Protein AF-A0A8F1MB31-F1 (afdb_monomer)

Mean predicted aligned error: 15.88 Å

Secondary structure (DSSP, 8-state):
---------------------SSSTTTSTTTSS--------HHHHHHHHHHHTSEEETTGGGT--TT-EEE-HHHHHHHHHHHHHHHIIIIIS-TT-------SS--HHHHHHTTHHHH----EEE-TTT--EEEHHHHHHHHHHHHHTS--

InterPro domains:
  IPR027031 Glycyl-tRNA synthetase/DNA polymerase subunit gamma-2 [PTHR10745] (39-146)
  IPR045864 Class II Aminoacyl-tRNA synthetase/Biotinyl protein ligase (BPL) and lipoyl protein ligase (LPL) [G3DSA:3.30.930.10] (38-152)
  IPR045864 Class II Aminoacyl-tRNA synthetase/Biotinyl protein ligase (BPL) and lipoyl protein ligase (LPL) [SSF55681] (41-146)

Foldseek 3Di:
DDDDDDDPDDDPDDDDDDDPDDDDPPVVVVVPPPPPPPPQPVVNVVVCCVVVQAKDFPPVVVVGDPPDIDGGPVNVVVVVVVVVVVCCVAPVVDPPDHDDDDDPDDDVVVCVVVCVVPPVDFDWDADPPPRDIDRVVVVVVVVVVVVVPPDD

Radius of gyration: 32.71 Å; Cα contacts (8 Å, |Δi|>4): 76; chains: 1; bounding box: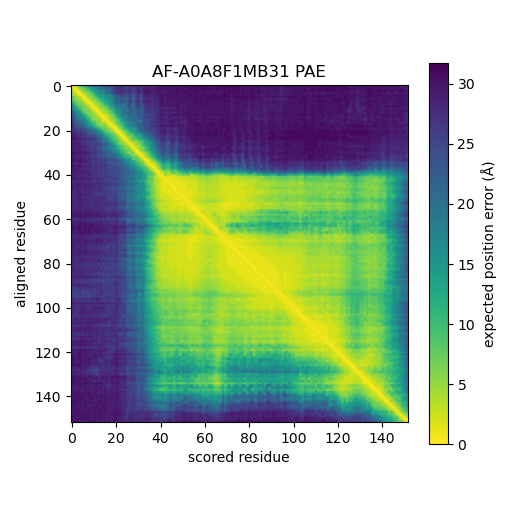 111×55×49 Å

Organism: NCBI:txid2841264

Sequence (152 aa):
MAERPATRRSVKLSVKWYNVGNNVNRHVANMEKGFLMSQAKMEDIISLCKRRGFIYQGSDVYGGLSGTWDYGPLGVQLKRNIMNLWWRMFVDERDDIYGVDAAILMNPKVWKASGHVDTFVDPLCEDTVNHRRYRTDHMLKDKVEHASGSNN

Nearest PDB structures (foldseek):
  8slg-assembly1_B  TM=9.638E-01  e=1.018E-09  Mycolicibacterium thermoresistibile ATCC 19527
  8slg-assembly1_A  TM=9.636E-01  e=2.897E-09  Mycolicibacterium thermoresistibile ATCC 19527
  8slf-assembly1_B  TM=9.636E-01  e=3.093E-09  Mycolicibacterium thermoresistibile ATCC 19527
  8u2q-assembly1_B  TM=9.672E-01  e=4.290E-09  Mycolicibacterium thermoresistibile ATCC 19527
  8u2q-assembly1_A  TM=7.168E-01  e=5.867E-08  Mycolicibacterium thermoresistibile ATCC 19527

Solvent-accessible surface area (backbone atoms only — not comparable to full-atom values): 9930 Å² total; per-residue (Å²): 137,82,88,82,86,85,80,81,78,83,78,84,80,80,81,79,82,80,84,82,80,88,88,73,69,74,70,60,64,59,67,74,56,68,82,71,73,68,81,74,50,71,66,58,52,53,51,48,30,50,76,66,30,25,45,43,60,21,58,51,96,77,76,44,42,89,98,44,68,41,66,28,76,55,25,47,51,51,52,50,52,52,53,50,54,49,42,41,64,52,38,72,73,32,97,89,41,80,91,80,90,77,74,89,80,70,64,70,66,57,42,52,76,71,41,46,75,81,62,74,72,80,64,70,43,68,41,92,86,77,72,47,76,40,56,42,67,57,61,51,49,55,52,51,57,57,63,70,69,71,80,126

Structure (mmCIF, N/CA/C/O backbone):
data_AF-A0A8F1MB31-F1
#
_entry.id   AF-A0A8F1MB31-F1
#
loop_
_atom_site.group_PDB
_atom_site.id
_atom_site.type_symbol
_atom_site.label_atom_id
_atom_site.label_alt_id
_atom_site.label_comp_id
_atom_site.label_asym_id
_atom_site.label_entity_id
_atom_site.label_seq_id
_atom_site.pdbx_PDB_ins_code
_atom_site.Cartn_x
_atom_site.Cartn_y
_atom_site.Cartn_z
_atom_site.occupancy
_atom_site.B_iso_or_equiv
_atom_site.auth_seq_id
_atom_site.auth_comp_id
_atom_site.auth_asym_id
_atom_site.auth_atom_id
_atom_site.pdbx_PDB_model_num
ATOM 1 N N . MET A 1 1 ? -85.364 33.262 -11.680 1.00 39.50 1 MET A N 1
ATOM 2 C CA . MET A 1 1 ? -85.221 33.380 -10.210 1.00 39.50 1 MET A CA 1
ATOM 3 C C . MET A 1 1 ? -83.733 33.278 -9.901 1.00 39.50 1 MET A C 1
ATOM 5 O O . MET A 1 1 ? -83.190 32.196 -10.014 1.00 39.50 1 MET A O 1
ATOM 9 N N . ALA A 1 2 ? -83.004 34.392 -9.938 1.00 39.03 2 ALA A N 1
ATOM 10 C CA . ALA A 1 2 ? -82.822 35.374 -8.857 1.00 39.03 2 ALA A CA 1
ATOM 11 C C . ALA A 1 2 ? -81.799 34.893 -7.804 1.00 39.03 2 ALA A C 1
ATOM 13 O O . ALA A 1 2 ? -82.020 33.907 -7.109 1.00 39.03 2 ALA A O 1
ATOM 14 N N . GLU A 1 3 ? -80.678 35.615 -7.765 1.00 39.34 3 GLU A N 1
ATOM 15 C CA . GLU A 1 3 ? -79.455 35.444 -6.974 1.00 39.34 3 GLU A CA 1
ATOM 16 C C . GLU A 1 3 ? -79.677 35.335 -5.458 1.00 39.34 3 GLU A C 1
ATOM 18 O O . GLU A 1 3 ? -80.595 35.951 -4.915 1.00 39.34 3 GLU A O 1
ATOM 23 N N . ARG A 1 4 ? -78.730 34.697 -4.748 1.00 37.91 4 ARG A N 1
ATOM 24 C CA . ARG A 1 4 ? -78.304 35.166 -3.416 1.00 37.91 4 ARG A CA 1
ATOM 25 C C . ARG A 1 4 ? -76.780 35.042 -3.242 1.00 37.91 4 ARG A C 1
ATOM 27 O O . ARG A 1 4 ? -76.249 33.945 -3.404 1.00 37.91 4 ARG A O 1
ATOM 34 N N . PRO A 1 5 ? -76.075 36.131 -2.885 1.00 40.81 5 PRO A N 1
ATOM 35 C CA . PRO A 1 5 ? -74.631 36.133 -2.682 1.00 40.81 5 PRO A CA 1
ATOM 36 C C . PRO A 1 5 ? -74.269 35.642 -1.271 1.00 40.81 5 PRO A C 1
ATOM 38 O O . PRO A 1 5 ? -74.773 36.156 -0.272 1.00 40.81 5 PRO A O 1
ATOM 41 N N . ALA A 1 6 ? -73.359 34.670 -1.167 1.00 46.50 6 ALA A N 1
ATOM 42 C CA . ALA A 1 6 ? -72.785 34.262 0.114 1.00 46.50 6 ALA A CA 1
ATOM 43 C C . ALA A 1 6 ? -71.617 35.192 0.481 1.00 46.50 6 ALA A C 1
ATOM 45 O O . ALA A 1 6 ? -70.505 35.090 -0.036 1.00 46.50 6 ALA A O 1
ATOM 46 N N . THR A 1 7 ? -71.889 36.126 1.385 1.00 45.94 7 THR A N 1
ATOM 47 C CA . THR A 1 7 ? -70.929 37.059 1.976 1.00 45.94 7 THR A CA 1
ATOM 48 C C . THR A 1 7 ? -69.889 36.310 2.825 1.00 45.94 7 THR A C 1
ATOM 50 O O . THR A 1 7 ? -70.157 35.893 3.950 1.00 45.94 7 THR A O 1
ATOM 53 N N . ARG A 1 8 ? -68.656 36.150 2.318 1.00 43.94 8 ARG A N 1
ATOM 54 C CA . ARG A 1 8 ? -67.514 35.691 3.133 1.00 43.94 8 ARG A CA 1
ATOM 55 C C . ARG A 1 8 ? -67.108 36.802 4.107 1.00 43.94 8 ARG A C 1
ATOM 57 O O . ARG A 1 8 ? -66.359 37.708 3.751 1.00 43.94 8 ARG A O 1
ATOM 64 N N . ARG A 1 9 ? -67.582 36.731 5.355 1.00 43.34 9 ARG A N 1
ATOM 65 C CA . ARG A 1 9 ? -67.003 37.506 6.463 1.00 43.34 9 ARG A CA 1
ATOM 66 C C . ARG A 1 9 ? -65.588 36.985 6.732 1.00 43.34 9 ARG A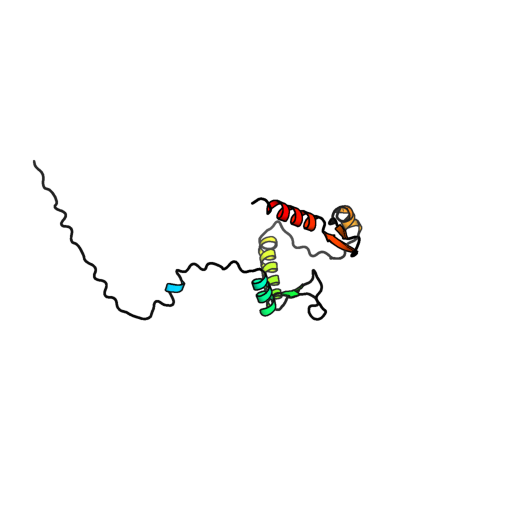 C 1
ATOM 68 O O . ARG A 1 9 ? -65.417 35.872 7.215 1.00 43.34 9 ARG A O 1
ATOM 75 N N . SER A 1 10 ? -64.581 37.787 6.399 1.00 38.62 10 SER A N 1
ATOM 76 C CA . SER A 1 10 ? -63.195 37.549 6.802 1.00 38.62 10 SER A CA 1
ATOM 77 C C . SER A 1 10 ? -63.080 37.759 8.312 1.00 38.62 10 SER A C 1
ATOM 79 O O . SER A 1 10 ? -63.227 38.879 8.801 1.00 38.62 10 SER A O 1
ATOM 81 N N . VAL A 1 11 ? -62.860 36.679 9.062 1.00 41.44 11 VAL A N 1
ATOM 82 C CA . VAL A 1 11 ? -62.496 36.757 10.479 1.00 41.44 11 VAL A CA 1
ATOM 83 C C . VAL A 1 11 ? -60.975 36.860 10.537 1.00 41.44 11 VAL A C 1
ATOM 85 O O . VAL A 1 11 ? -60.269 35.881 10.307 1.00 41.44 11 VAL A O 1
ATOM 88 N N . LYS A 1 12 ? -60.450 38.056 10.822 1.00 38.16 12 LYS A N 1
ATOM 89 C CA . LYS A 1 12 ? -59.030 38.231 11.151 1.00 38.16 12 LYS A CA 1
ATOM 90 C C . LYS A 1 12 ? -58.773 37.626 12.534 1.00 38.16 12 LYS A C 1
ATOM 92 O O . LYS A 1 12 ? -59.017 38.274 13.547 1.00 38.16 12 LYS A O 1
ATOM 97 N N . LEU A 1 13 ? -58.266 36.397 12.578 1.00 32.12 13 LEU A N 1
ATOM 98 C CA . LEU A 1 13 ? -57.651 35.841 13.783 1.00 32.12 13 LEU A CA 1
ATOM 99 C C . LEU A 1 13 ? -56.254 36.455 13.935 1.00 32.12 13 LEU A C 1
ATOM 101 O O . LEU A 1 13 ? -55.313 36.086 13.237 1.00 32.12 13 LEU A O 1
ATOM 105 N N . SER A 1 14 ? -56.129 37.438 14.825 1.00 33.44 14 SER A N 1
ATOM 106 C CA . SER A 1 14 ? -54.830 37.931 15.282 1.00 33.44 14 SER A CA 1
ATOM 107 C C . SER A 1 14 ? -54.274 36.930 16.293 1.00 33.44 14 SER A C 1
ATOM 109 O O . SER A 1 14 ? -54.728 36.870 17.435 1.00 33.44 14 SER A O 1
ATOM 111 N N . VAL A 1 15 ? -53.315 36.110 15.866 1.00 39.44 15 VAL A N 1
ATOM 112 C CA . VAL A 1 15 ? -52.553 35.248 16.775 1.00 39.44 15 VAL A CA 1
ATOM 113 C C . VAL A 1 15 ? -51.504 36.121 17.464 1.00 39.44 15 VAL A C 1
ATOM 115 O O . VAL A 1 15 ? -50.492 36.487 16.869 1.00 39.44 15 VAL A O 1
ATOM 118 N N . LYS A 1 16 ? -51.768 36.500 18.718 1.00 33.44 16 LYS A N 1
ATOM 119 C CA . LYS A 1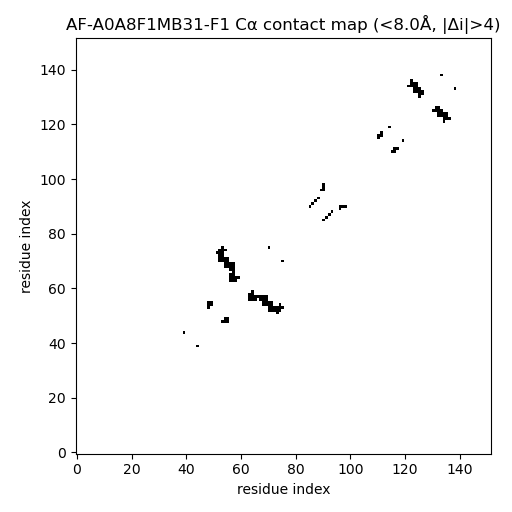 16 ? -50.773 37.112 19.607 1.00 33.44 16 LYS A CA 1
ATOM 120 C C . LYS A 1 16 ? -49.859 36.010 20.140 1.00 33.44 16 LYS A C 1
ATOM 122 O O . LYS A 1 16 ? -50.289 35.184 20.940 1.00 33.44 16 LYS A O 1
ATOM 127 N N . TRP A 1 17 ? -48.600 36.017 19.719 1.00 32.59 17 TRP A N 1
ATOM 128 C CA . TRP A 1 17 ? -47.559 35.199 20.333 1.00 32.59 17 TRP A CA 1
ATOM 129 C C . TRP A 1 17 ? -47.153 35.819 21.673 1.00 32.59 17 TRP A C 1
ATOM 131 O O . TRP A 1 17 ? -46.689 36.958 21.721 1.00 32.59 17 TRP A O 1
ATOM 141 N N . TYR A 1 18 ? -47.339 35.076 22.765 1.00 31.73 18 TYR A N 1
ATOM 142 C CA . TYR A 1 18 ? -46.716 35.394 24.046 1.00 31.73 18 TYR A CA 1
ATOM 143 C C . TYR A 1 18 ? -45.255 34.950 23.993 1.00 31.73 18 TYR A C 1
ATOM 145 O O . TYR A 1 18 ? -44.958 33.768 23.833 1.00 31.73 18 TYR A O 1
ATOM 153 N N . ASN A 1 19 ? -44.343 35.910 24.111 1.00 38.78 19 ASN A N 1
ATOM 154 C CA . ASN A 1 19 ? -42.914 35.647 24.177 1.00 38.78 19 ASN A CA 1
ATOM 155 C C . ASN A 1 19 ? -42.569 35.224 25.614 1.00 38.78 19 ASN A C 1
ATOM 157 O O . ASN A 1 19 ? -42.386 36.070 26.490 1.00 38.78 19 ASN A O 1
ATOM 161 N N . VAL A 1 20 ? -42.550 33.914 25.875 1.00 43.28 20 VAL A N 1
ATOM 162 C CA . VAL A 1 20 ? -41.981 33.364 27.112 1.00 43.28 20 VAL A CA 1
ATOM 163 C C . VAL A 1 20 ? -40.479 33.265 26.893 1.00 43.28 20 VAL A C 1
ATOM 165 O O . VAL A 1 20 ? -39.980 32.388 26.192 1.00 43.28 20 VAL A O 1
ATOM 168 N N . GLY A 1 21 ? -39.772 34.253 27.430 1.00 40.47 21 GLY A N 1
ATOM 169 C CA . GLY A 1 21 ? -38.333 34.364 27.302 1.00 40.47 21 GLY A CA 1
ATOM 170 C C . GLY A 1 21 ? -37.566 33.247 28.012 1.00 40.47 21 GLY A C 1
ATOM 171 O O . GLY A 1 21 ? -37.954 32.754 29.066 1.00 40.47 21 GLY A O 1
ATOM 172 N N . ASN A 1 22 ? -36.390 33.013 27.435 1.00 48.91 22 ASN A N 1
ATOM 173 C CA . ASN A 1 22 ? -35.163 32.490 28.022 1.00 48.91 22 ASN A CA 1
ATOM 174 C C . ASN A 1 22 ? -34.970 30.972 28.182 1.00 48.91 22 ASN A C 1
ATOM 176 O O . ASN A 1 22 ? -35.466 30.321 29.092 1.00 48.91 22 ASN A O 1
ATOM 180 N N . ASN A 1 23 ? -33.987 30.526 27.385 1.00 54.12 23 ASN A N 1
ATOM 181 C CA . ASN A 1 23 ? -32.945 29.549 27.718 1.00 54.12 23 ASN A CA 1
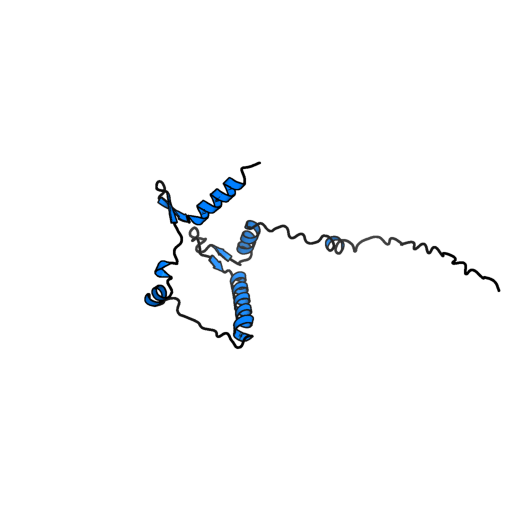ATOM 182 C C . ASN A 1 23 ? -33.028 28.145 27.099 1.00 54.12 23 ASN A C 1
ATOM 184 O O . ASN A 1 23 ? -32.564 27.179 27.693 1.00 54.12 23 ASN A O 1
ATOM 188 N N . VAL A 1 24 ? -33.518 28.041 25.859 1.00 48.50 24 VAL A N 1
ATOM 189 C CA . VAL A 1 24 ? -33.378 26.807 25.048 1.00 48.50 24 VAL A CA 1
ATOM 190 C C . VAL A 1 24 ? -32.703 27.024 23.685 1.00 48.50 24 VAL A C 1
ATOM 192 O O . VAL A 1 24 ? -32.304 26.072 23.021 1.00 48.50 24 VAL A O 1
ATOM 195 N N . ASN A 1 25 ? -32.448 28.275 23.292 1.00 43.78 25 ASN A N 1
ATOM 196 C CA . ASN A 1 25 ? -32.044 28.614 21.922 1.00 43.78 25 ASN A CA 1
ATOM 197 C C . ASN A 1 25 ? -30.538 28.817 21.697 1.00 43.78 25 ASN A C 1
ATOM 199 O O . ASN A 1 25 ? -30.150 29.542 20.787 1.00 43.78 25 ASN A O 1
ATOM 203 N N . ARG A 1 26 ? -29.666 28.176 22.488 1.00 49.25 26 ARG A N 1
ATOM 204 C CA . ARG A 1 26 ? -28.223 28.144 22.164 1.00 49.25 26 ARG A CA 1
ATOM 205 C C . ARG A 1 26 ? -27.801 26.883 21.410 1.00 49.25 26 ARG A C 1
ATOM 207 O O . ARG A 1 26 ? -26.854 26.939 20.636 1.00 49.25 26 ARG A O 1
ATOM 214 N N . HIS A 1 27 ? -28.520 25.773 21.592 1.00 43.03 27 HIS A N 1
ATOM 215 C CA . HIS A 1 27 ? -28.212 24.510 20.914 1.00 43.03 27 HIS A CA 1
ATOM 216 C C . HIS A 1 27 ? -28.843 24.403 19.519 1.00 43.03 27 HIS A C 1
ATOM 218 O O . HIS A 1 27 ? -28.195 23.897 18.610 1.00 43.03 27 HIS A O 1
ATOM 224 N N . VAL A 1 28 ? -30.043 24.952 19.312 1.00 49.41 28 VAL A N 1
ATOM 225 C CA . VAL A 1 28 ? -30.724 24.942 18.000 1.00 49.41 28 VAL A CA 1
ATOM 226 C C . VAL A 1 28 ? -30.199 26.011 17.033 1.00 49.41 28 VAL A C 1
ATOM 228 O O . VAL A 1 28 ? -30.128 25.759 15.836 1.00 49.41 28 VAL A O 1
ATOM 231 N N . ALA A 1 29 ? -29.713 27.157 17.526 1.00 43.50 29 ALA A N 1
ATOM 232 C CA . ALA A 1 29 ? -29.157 28.216 16.670 1.00 43.50 29 ALA A CA 1
ATOM 233 C C . ALA A 1 29 ? -27.829 27.834 15.975 1.00 43.50 29 ALA A C 1
ATOM 235 O O . ALA A 1 29 ? -27.442 28.458 14.990 1.00 43.50 29 ALA A O 1
ATOM 236 N N . ASN A 1 30 ? -27.136 26.796 16.459 1.00 42.78 30 ASN A N 1
ATOM 237 C CA . ASN A 1 30 ? -25.937 26.252 15.811 1.00 42.78 30 ASN A CA 1
ATOM 238 C C . ASN A 1 30 ? -26.249 25.137 14.800 1.00 42.78 30 ASN A C 1
ATOM 240 O O . ASN A 1 30 ? -25.327 24.632 14.169 1.00 42.78 30 ASN A O 1
ATOM 244 N N . MET A 1 31 ? -27.520 24.757 14.638 1.00 43.28 31 MET A N 1
ATOM 245 C CA . MET A 1 31 ? -27.942 23.694 13.720 1.00 43.28 31 MET A CA 1
ATOM 246 C C . MET A 1 31 ? -28.298 24.231 12.321 1.00 43.28 31 MET A C 1
ATOM 248 O O . MET A 1 31 ? -28.254 23.485 11.350 1.00 43.28 31 MET A O 1
ATOM 252 N N . GLU A 1 32 ? -28.582 25.535 12.203 1.00 44.84 32 GLU A N 1
ATOM 253 C CA . GLU A 1 32 ? -28.903 26.211 10.931 1.00 44.84 32 GLU A CA 1
ATOM 254 C C . GLU A 1 32 ? -27.704 26.910 10.280 1.00 44.84 32 GLU A C 1
ATOM 256 O O . GLU A 1 32 ? -27.731 27.221 9.087 1.00 44.84 32 GLU A O 1
ATOM 261 N N . LYS A 1 33 ? -26.604 27.108 11.018 1.00 47.94 33 LYS A N 1
ATOM 262 C CA . LYS A 1 33 ? -25.312 27.358 10.379 1.00 47.94 33 LYS A CA 1
ATOM 263 C C . LYS A 1 33 ? -24.860 26.034 9.800 1.00 47.94 33 LYS A C 1
ATOM 265 O O . LYS A 1 33 ? -24.198 25.255 10.480 1.00 47.94 33 LYS A O 1
ATOM 270 N N . GLY A 1 34 ? -25.266 25.798 8.551 1.00 39.53 34 GLY A N 1
ATOM 271 C CA . GLY A 1 34 ? -24.701 24.768 7.701 1.00 39.53 34 GLY A CA 1
ATOM 272 C C . GLY A 1 34 ? -23.217 24.675 8.008 1.00 39.53 34 GLY A C 1
ATOM 273 O O . GLY A 1 34 ? -22.506 25.682 7.986 1.00 39.53 34 GLY A O 1
ATOM 274 N N . PHE A 1 35 ? -22.809 23.482 8.422 1.00 47.25 35 PHE A N 1
ATOM 275 C CA . PHE A 1 35 ? -21.430 23.101 8.630 1.00 47.25 35 PHE A CA 1
ATOM 276 C C . PHE A 1 35 ? -20.709 23.311 7.298 1.00 47.25 35 PHE A C 1
ATOM 278 O O . PHE A 1 35 ? -20.591 22.410 6.474 1.00 47.25 35 PHE A O 1
ATOM 285 N N . LEU A 1 36 ? -20.298 24.554 7.052 1.00 48.19 36 LEU A N 1
ATOM 286 C CA . LEU A 1 36 ? -19.267 24.898 6.105 1.00 48.19 36 LEU A CA 1
ATOM 287 C C . LEU A 1 36 ? -18.062 24.144 6.631 1.00 48.19 36 LEU A C 1
ATOM 289 O O . LEU A 1 36 ? -17.415 24.579 7.584 1.00 48.19 36 LEU A O 1
ATOM 293 N N . MET A 1 37 ? -17.822 22.963 6.064 1.00 51.03 37 MET A N 1
ATOM 294 C CA . MET A 1 37 ? -16.523 22.332 6.159 1.00 51.03 37 MET A CA 1
ATOM 295 C C . MET A 1 37 ? -15.547 23.390 5.673 1.00 51.03 37 MET A C 1
ATOM 297 O O . MET A 1 37 ? -15.470 23.660 4.476 1.00 51.03 37 MET A O 1
ATOM 301 N N . SER A 1 38 ? -14.853 24.047 6.606 1.00 64.19 38 SER A N 1
ATOM 302 C CA . SER A 1 38 ? -13.658 24.793 6.254 1.00 64.19 38 SER A CA 1
ATOM 303 C C . SER A 1 38 ? -12.824 23.816 5.448 1.00 64.19 38 SER A C 1
ATOM 305 O O . SER A 1 38 ? -12.580 22.709 5.937 1.00 64.19 38 SER A O 1
ATOM 307 N N . GLN A 1 39 ? -12.477 24.177 4.217 1.00 67.38 39 GLN A N 1
ATOM 308 C CA . GLN A 1 39 ? -11.618 23.362 3.377 1.00 67.38 39 GLN A CA 1
ATOM 309 C C . GLN A 1 39 ? -10.353 23.081 4.189 1.00 67.38 39 GLN A C 1
ATOM 311 O O . GLN A 1 39 ? -9.550 23.985 4.418 1.00 67.38 39 GLN A O 1
ATOM 316 N N . ALA A 1 40 ? -10.270 21.874 4.754 1.00 74.00 40 ALA A N 1
ATOM 317 C CA . ALA A 1 40 ? -9.211 21.534 5.684 1.00 74.00 40 ALA A CA 1
ATOM 318 C C . ALA A 1 40 ? -7.914 21.626 4.896 1.00 74.00 40 ALA A C 1
ATOM 320 O O . ALA A 1 40 ? -7.783 20.993 3.843 1.00 74.00 40 ALA A O 1
ATOM 321 N N . LYS A 1 41 ? -6.990 22.464 5.362 1.00 88.69 41 LYS A N 1
ATOM 322 C CA . LYS A 1 41 ? -5.704 22.574 4.692 1.00 88.69 41 LYS A CA 1
ATOM 323 C C . LYS A 1 41 ? -4.976 21.245 4.867 1.00 88.69 41 LYS A C 1
ATOM 325 O O . LYS A 1 41 ? -5.165 20.555 5.874 1.00 88.69 41 LYS A O 1
ATOM 330 N N . MET A 1 42 ? -4.166 20.854 3.888 1.00 89.62 42 MET A N 1
ATOM 331 C CA . MET A 1 42 ? -3.455 19.572 3.941 1.00 89.62 42 MET A CA 1
ATOM 332 C C . MET A 1 42 ? -2.603 19.470 5.219 1.00 89.62 42 MET A C 1
ATOM 334 O O . MET A 1 42 ? -2.530 18.416 5.850 1.00 89.62 42 MET A O 1
ATOM 338 N N . GLU A 1 43 ? -2.039 20.591 5.666 1.00 90.00 43 GLU A N 1
ATOM 339 C CA . GLU A 1 43 ? -1.265 20.705 6.900 1.00 90.00 43 GLU A CA 1
ATOM 340 C C . GLU A 1 43 ? -2.091 20.360 8.149 1.00 90.00 43 GLU A C 1
ATOM 342 O O . GLU A 1 43 ? -1.584 19.706 9.066 1.00 90.00 43 GLU A O 1
ATOM 347 N N . ASP A 1 44 ? -3.374 20.736 8.177 1.00 92.81 44 ASP A N 1
ATOM 348 C CA . ASP A 1 44 ? -4.278 20.443 9.293 1.00 92.81 44 ASP A CA 1
ATOM 349 C C . ASP A 1 44 ? -4.544 18.936 9.395 1.00 92.81 44 ASP A C 1
ATOM 351 O O . ASP A 1 44 ? -4.541 18.363 10.491 1.00 92.81 44 ASP A O 1
ATOM 355 N N . ILE A 1 45 ? -4.715 18.278 8.243 1.00 91.88 45 ILE A N 1
ATOM 356 C CA . ILE A 1 45 ? -4.915 16.828 8.146 1.00 91.88 45 ILE A CA 1
ATOM 357 C C . ILE A 1 45 ? -3.653 16.097 8.609 1.00 91.88 45 ILE A C 1
ATOM 359 O O . ILE A 1 45 ? -3.731 15.218 9.468 1.00 91.88 45 ILE A O 1
ATOM 363 N N . ILE A 1 46 ? -2.479 16.496 8.111 1.00 91.31 46 ILE A N 1
ATOM 364 C CA . ILE A 1 46 ? -1.192 15.909 8.511 1.00 91.31 46 ILE A CA 1
ATOM 365 C C . ILE A 1 46 ? -0.983 16.059 10.025 1.00 91.31 46 ILE A C 1
ATOM 367 O O . ILE A 1 46 ? -0.630 15.093 10.708 1.00 91.31 46 ILE A O 1
ATOM 371 N N . SER A 1 47 ? -1.250 17.250 10.570 1.00 92.50 47 SER A N 1
ATOM 372 C CA . SER A 1 47 ? -1.159 17.540 12.005 1.00 92.50 47 SER A CA 1
ATOM 373 C C . SER A 1 47 ? -2.083 16.643 12.831 1.00 92.50 47 SER A C 1
ATOM 375 O O . SER A 1 47 ? -1.676 16.099 13.864 1.00 92.50 47 SER A O 1
ATOM 377 N N . LEU A 1 48 ? -3.319 16.434 12.372 1.00 93.69 48 LEU A N 1
ATOM 378 C CA . LEU A 1 48 ? -4.269 15.532 13.016 1.00 93.69 48 LEU A CA 1
ATOM 379 C C . LEU A 1 48 ? -3.782 14.079 12.980 1.00 93.69 48 LEU A C 1
ATOM 381 O O . LEU A 1 48 ? -3.797 13.415 14.019 1.00 93.69 48 LEU A O 1
ATOM 385 N N . CYS A 1 49 ? -3.334 13.598 11.818 1.00 94.38 49 CYS A N 1
ATOM 386 C CA . CYS A 1 49 ? -2.852 12.232 11.636 1.00 94.38 49 CYS A CA 1
ATOM 387 C C . CYS A 1 49 ? -1.673 11.917 12.559 1.00 94.38 49 CYS A C 1
ATOM 389 O O . CYS A 1 49 ? -1.693 10.877 13.223 1.00 94.38 49 CYS A O 1
ATOM 391 N N . LYS A 1 50 ? -0.704 12.836 12.670 1.00 92.06 50 LYS A N 1
ATOM 392 C CA . LYS A 1 50 ? 0.428 12.700 13.598 1.00 92.06 50 LYS A CA 1
ATOM 393 C C . LYS A 1 50 ? -0.037 12.733 15.058 1.00 92.06 50 LYS A C 1
ATOM 395 O O . LYS A 1 50 ? 0.288 11.834 15.829 1.00 92.06 50 LYS A O 1
ATOM 400 N N . ARG A 1 51 ? -0.855 13.721 15.448 1.00 94.44 51 ARG A N 1
ATOM 401 C CA . ARG A 1 51 ? -1.297 13.913 16.846 1.00 94.44 51 ARG A CA 1
ATOM 402 C C . ARG A 1 51 ? -2.192 12.786 17.368 1.00 94.44 51 ARG A C 1
ATOM 404 O O . ARG A 1 51 ? -2.190 12.511 18.564 1.00 94.44 51 ARG A O 1
ATOM 411 N N . ARG A 1 52 ? -2.996 12.165 16.503 1.00 95.00 52 ARG A N 1
ATOM 412 C CA . ARG A 1 52 ? -3.954 11.110 16.880 1.00 95.00 52 ARG A CA 1
ATOM 413 C C . ARG A 1 52 ? -3.435 9.692 16.639 1.00 95.00 52 ARG A C 1
ATOM 415 O O . ARG A 1 52 ? -4.133 8.744 16.973 1.00 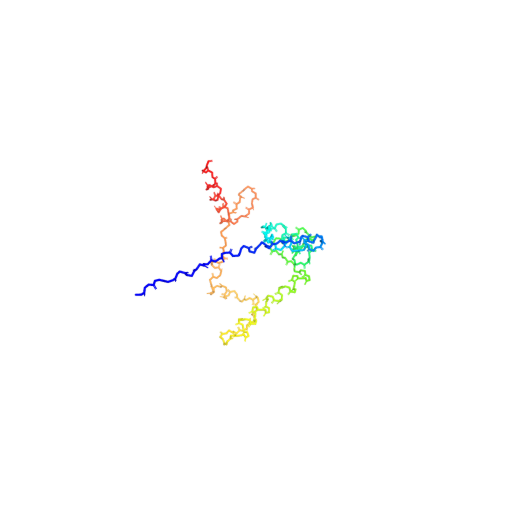95.00 52 ARG A O 1
ATOM 422 N N . GLY A 1 53 ? -2.233 9.536 16.090 1.00 93.56 53 GLY A N 1
ATOM 423 C CA . GLY A 1 53 ? -1.629 8.227 15.850 1.00 93.56 53 GLY A CA 1
ATOM 424 C C . GLY A 1 53 ? -2.265 7.441 14.711 1.00 93.56 53 GLY A C 1
ATOM 425 O O . GLY A 1 53 ? -2.521 6.242 14.835 1.00 93.56 53 GLY A O 1
ATOM 426 N N . PHE A 1 54 ? -2.503 8.127 13.593 1.00 96.00 54 PHE A N 1
ATOM 427 C CA . PHE A 1 54 ? -2.855 7.487 12.329 1.00 96.00 54 PHE A CA 1
ATOM 428 C C . PHE A 1 54 ? -1.607 7.118 11.532 1.00 96.00 54 PHE A C 1
ATOM 430 O O . PHE A 1 54 ? -1.365 5.939 11.299 1.00 96.00 54 PHE A O 1
ATOM 437 N N . ILE A 1 55 ? -0.820 8.109 11.112 1.00 94.88 55 ILE A N 1
ATOM 438 C CA . ILE A 1 55 ? 0.323 7.909 10.215 1.00 94.88 55 ILE A CA 1
ATOM 439 C C . ILE A 1 55 ? 1.492 8.773 10.689 1.00 94.88 55 ILE A C 1
ATOM 441 O O . ILE A 1 55 ? 1.305 9.944 11.030 1.00 94.88 55 ILE A O 1
ATOM 445 N N . TYR A 1 56 ? 2.685 8.188 10.667 1.00 92.75 56 TYR A N 1
ATOM 446 C CA . TYR A 1 56 ? 3.962 8.822 10.963 1.00 92.75 56 TYR A CA 1
ATOM 447 C C . TYR A 1 56 ? 4.901 8.719 9.760 1.00 92.75 56 TYR A C 1
ATOM 449 O O . TYR A 1 56 ? 4.722 7.868 8.887 1.00 92.75 56 TYR A O 1
ATOM 457 N N . GLN A 1 57 ? 5.893 9.603 9.696 1.00 91.69 57 GLN A N 1
ATOM 458 C CA . GLN A 1 57 ? 6.947 9.505 8.691 1.00 91.69 57 GLN A CA 1
ATOM 459 C C . GLN A 1 57 ? 7.856 8.322 9.037 1.00 91.69 57 GLN A C 1
ATOM 461 O O . GLN A 1 57 ? 8.224 8.158 10.198 1.00 91.69 57 GLN A O 1
ATOM 466 N N . GLY A 1 58 ? 8.208 7.500 8.048 1.00 89.50 58 GLY A N 1
ATOM 467 C CA . GLY A 1 58 ? 9.116 6.380 8.279 1.00 89.50 58 GLY A CA 1
ATOM 468 C C . GLY A 1 58 ? 10.468 6.885 8.772 1.00 89.50 58 GLY A C 1
ATOM 469 O O . GLY A 1 58 ? 10.976 7.884 8.260 1.00 89.50 58 GLY A O 1
ATOM 470 N N . SER A 1 59 ? 11.039 6.226 9.779 1.00 88.31 59 SER A N 1
ATOM 471 C CA . SER A 1 59 ? 12.325 6.615 10.381 1.00 88.31 59 SER A CA 1
ATOM 472 C C . SER A 1 59 ? 12.376 8.073 10.879 1.00 88.31 59 SER A C 1
ATOM 474 O O . SER A 1 59 ? 13.433 8.700 10.823 1.00 88.31 59 SER A O 1
ATOM 476 N N . ASP A 1 60 ? 11.257 8.624 11.372 1.00 86.69 60 ASP A N 1
ATOM 477 C CA . ASP A 1 60 ? 11.136 10.032 11.809 1.00 86.69 60 ASP A CA 1
ATOM 478 C C . ASP A 1 60 ? 12.256 10.451 12.783 1.00 86.69 60 ASP A C 1
ATOM 480 O O . ASP A 1 60 ? 12.917 11.471 12.600 1.00 86.69 60 ASP A O 1
ATOM 484 N N . VAL A 1 61 ? 12.566 9.595 13.765 1.00 87.38 61 VAL A N 1
ATOM 485 C CA . VAL A 1 61 ? 13.623 9.842 14.769 1.00 87.38 61 VAL A CA 1
ATOM 486 C C . VAL A 1 61 ? 15.047 9.851 14.195 1.00 87.38 61 VAL A C 1
ATOM 488 O O . VAL A 1 61 ? 15.970 10.304 14.866 1.00 87.38 61 VAL A O 1
ATOM 491 N N . TYR A 1 62 ? 15.230 9.381 12.959 1.00 88.19 62 TYR A N 1
ATOM 492 C CA . TYR A 1 62 ? 16.508 9.342 12.241 1.00 88.19 62 TYR A CA 1
ATOM 493 C C . TYR A 1 62 ? 16.546 10.307 11.044 1.00 88.19 62 TYR A C 1
ATOM 495 O O . TYR A 1 62 ? 17.362 10.139 10.141 1.00 88.19 62 TYR A O 1
ATOM 503 N N . GLY A 1 63 ? 15.678 11.324 11.029 1.00 83.50 63 GLY A N 1
ATOM 504 C CA . GLY A 1 63 ? 15.640 12.341 9.971 1.00 83.50 63 GLY A CA 1
ATOM 505 C C . GLY A 1 63 ? 14.665 12.039 8.832 1.00 83.50 63 GLY A C 1
ATOM 506 O O . GLY A 1 63 ? 14.603 12.805 7.872 1.00 83.50 63 GLY A O 1
ATOM 507 N N . GLY A 1 64 ? 13.875 10.970 8.958 1.00 85.94 64 GLY A N 1
ATOM 508 C CA . GLY A 1 64 ? 12.823 10.617 8.016 1.00 85.94 64 GLY A CA 1
ATOM 509 C C . GLY A 1 64 ? 13.340 9.948 6.740 1.00 85.94 64 GLY A C 1
ATOM 510 O O . GLY A 1 64 ? 14.370 10.309 6.177 1.00 85.94 64 GLY A O 1
ATOM 511 N N . LEU A 1 65 ? 12.582 8.978 6.238 1.00 87.69 65 LEU A N 1
ATOM 512 C CA . LEU A 1 65 ? 12.830 8.325 4.959 1.00 87.69 65 LEU A CA 1
ATOM 513 C C . LEU A 1 65 ? 11.693 8.666 3.992 1.00 87.69 65 LEU A C 1
ATOM 515 O O . LEU A 1 65 ? 10.545 8.254 4.174 1.00 87.69 65 LEU A O 1
ATOM 519 N N . SER A 1 66 ? 12.019 9.455 2.965 1.00 84.62 66 SER A N 1
ATOM 520 C CA . SER A 1 66 ? 11.050 9.869 1.947 1.00 84.62 66 SER A CA 1
ATOM 521 C C . SER A 1 66 ? 10.419 8.655 1.263 1.00 84.62 66 SER A C 1
ATOM 523 O O . SER A 1 66 ? 11.108 7.688 0.943 1.00 84.62 66 SER A O 1
ATOM 525 N N . GLY A 1 67 ? 9.104 8.703 1.049 1.00 86.81 67 GLY A N 1
ATOM 526 C CA . GLY A 1 67 ? 8.352 7.606 0.435 1.00 86.81 67 GLY A CA 1
ATOM 527 C C . GLY A 1 67 ? 8.009 6.449 1.378 1.00 86.81 67 GLY A C 1
ATOM 528 O O . GLY A 1 67 ? 7.484 5.440 0.914 1.00 86.81 67 GLY A O 1
ATOM 529 N N . THR A 1 68 ? 8.279 6.572 2.683 1.00 91.81 68 THR A N 1
ATOM 530 C CA . THR A 1 68 ? 7.920 5.550 3.678 1.00 91.81 68 THR A CA 1
ATOM 531 C C . THR A 1 68 ? 7.134 6.137 4.844 1.00 91.81 68 THR A C 1
ATOM 533 O O . THR A 1 68 ? 7.358 7.279 5.256 1.00 91.81 68 THR A O 1
ATOM 536 N N . TRP A 1 69 ? 6.199 5.346 5.373 1.00 93.44 69 TRP A N 1
ATOM 537 C CA . TRP A 1 69 ? 5.282 5.760 6.430 1.00 93.44 69 TRP A CA 1
ATOM 538 C C . TRP A 1 69 ? 4.942 4.603 7.362 1.00 93.44 69 TRP A C 1
ATOM 540 O O . TRP A 1 69 ? 4.704 3.483 6.907 1.00 93.44 69 TRP A O 1
ATOM 550 N N . ASP A 1 70 ? 4.827 4.919 8.648 1.00 94.31 70 ASP A N 1
ATOM 551 C CA . ASP A 1 70 ? 4.451 3.974 9.693 1.00 94.31 70 ASP A CA 1
ATOM 552 C C . ASP A 1 70 ? 3.012 4.230 10.148 1.00 94.31 70 ASP A C 1
ATOM 554 O O . ASP A 1 70 ? 2.613 5.366 10.418 1.00 94.31 70 ASP A O 1
ATOM 558 N N . TYR A 1 71 ? 2.213 3.169 10.252 1.00 96.19 71 TYR A N 1
ATOM 559 C CA . TYR A 1 71 ? 0.835 3.266 10.731 1.00 96.19 71 TYR A CA 1
ATOM 560 C C . TYR A 1 71 ? 0.790 3.153 12.256 1.00 96.19 71 TYR A C 1
ATOM 562 O O . TYR A 1 71 ? 1.202 2.144 12.827 1.00 96.19 71 TYR A O 1
ATOM 570 N N . GLY A 1 72 ? 0.238 4.173 12.913 1.00 94.94 72 GLY A N 1
ATOM 571 C CA . GLY A 1 72 ? -0.026 4.162 14.351 1.00 94.94 72 GLY A CA 1
ATOM 572 C C . GLY A 1 72 ? -1.250 3.313 14.730 1.00 94.94 72 GLY A C 1
ATOM 573 O O . GLY A 1 72 ? -1.909 2.747 13.854 1.00 94.94 72 GLY A O 1
ATOM 574 N N . PRO A 1 73 ? -1.609 3.229 16.025 1.00 96.38 73 PRO A N 1
ATOM 575 C CA . PRO A 1 73 ? -2.678 2.348 16.503 1.00 96.38 73 PRO A CA 1
ATOM 576 C C . PRO A 1 73 ? -4.026 2.557 15.799 1.00 96.38 73 PRO A C 1
ATOM 578 O O . PRO A 1 73 ? -4.657 1.589 15.369 1.00 96.38 73 PRO A O 1
ATOM 581 N N . LEU A 1 74 ? -4.448 3.816 15.622 1.00 96.31 74 LEU A N 1
ATOM 582 C CA . LEU A 1 74 ? -5.689 4.133 14.908 1.00 96.31 74 LEU A CA 1
ATOM 583 C C . LEU A 1 74 ? -5.539 3.935 13.397 1.00 96.31 74 LEU A C 1
ATOM 585 O O . LEU A 1 74 ? -6.483 3.511 12.733 1.00 96.31 74 LEU A O 1
ATOM 589 N N . GLY A 1 75 ? -4.349 4.189 12.851 1.00 96.44 75 GLY A N 1
ATOM 590 C CA . GLY A 1 75 ? -4.054 3.986 11.433 1.00 96.44 75 GLY A CA 1
ATOM 591 C C . GLY A 1 75 ? -4.111 2.521 11.018 1.00 96.44 75 GLY A C 1
ATOM 592 O O . GLY A 1 75 ? -4.699 2.202 9.988 1.00 96.44 75 GLY A O 1
ATOM 593 N N . VAL A 1 76 ? -3.564 1.619 11.836 1.00 97.62 76 VAL A N 1
ATOM 594 C CA . VAL A 1 76 ? -3.622 0.171 11.594 1.00 97.62 76 VAL A CA 1
ATOM 595 C C . VAL A 1 76 ? -5.066 -0.325 11.622 1.00 97.62 76 VAL A C 1
ATOM 597 O O . VAL A 1 76 ? -5.455 -1.097 10.746 1.00 97.62 76 VAL A O 1
ATOM 600 N N . GLN A 1 77 ? -5.874 0.122 12.591 1.00 97.56 77 GLN A N 1
ATOM 601 C CA . GLN A 1 77 ? -7.293 -0.243 12.652 1.00 97.56 77 GLN A CA 1
ATOM 602 C C . GLN A 1 77 ? -8.063 0.280 11.439 1.00 97.56 77 GLN A C 1
ATOM 604 O O . GLN A 1 77 ? -8.782 -0.484 10.801 1.00 97.56 77 GLN A O 1
ATOM 609 N N . LEU A 1 78 ? -7.865 1.548 11.071 1.00 97.44 78 LEU A N 1
ATOM 610 C CA . LEU A 1 78 ? -8.494 2.136 9.892 1.00 97.44 78 LEU A CA 1
ATOM 611 C C . LEU A 1 78 ? -8.116 1.375 8.616 1.00 97.44 78 LEU A C 1
ATOM 613 O O . LEU A 1 78 ? -8.997 0.982 7.855 1.00 97.44 78 LEU A O 1
ATOM 617 N N . LYS A 1 79 ? -6.819 1.107 8.413 1.00 97.44 79 LYS A N 1
ATOM 618 C CA . LYS A 1 79 ? -6.316 0.332 7.273 1.00 97.44 79 LYS A CA 1
ATOM 619 C C . LYS A 1 79 ? -6.971 -1.050 7.216 1.00 97.44 79 LYS A C 1
ATOM 621 O O . LYS A 1 79 ? -7.459 -1.442 6.162 1.00 97.44 79 LYS A O 1
ATOM 626 N N . ARG A 1 80 ? -7.021 -1.776 8.340 1.00 98.00 80 ARG A N 1
ATOM 627 C CA . ARG A 1 80 ? -7.668 -3.100 8.425 1.00 98.00 80 ARG A CA 1
ATOM 628 C C . ARG A 1 80 ? -9.155 -3.039 8.101 1.00 98.00 80 ARG A C 1
ATOM 630 O O . ARG A 1 80 ? -9.622 -3.855 7.320 1.00 98.00 80 ARG A O 1
ATOM 637 N N . ASN A 1 81 ? -9.875 -2.061 8.638 1.00 98.19 81 ASN A N 1
ATOM 638 C CA . ASN A 1 81 ? -11.303 -1.908 8.370 1.00 98.19 81 ASN A CA 1
ATOM 639 C C . ASN A 1 81 ? -11.568 -1.655 6.882 1.00 98.19 81 ASN A C 1
ATOM 641 O O . ASN A 1 81 ? -12.460 -2.276 6.316 1.00 98.19 81 ASN A O 1
ATOM 645 N N . ILE A 1 82 ? -10.766 -0.803 6.237 1.00 98.25 82 ILE A N 1
ATOM 646 C CA . ILE A 1 82 ? -10.882 -0.541 4.797 1.00 98.25 82 ILE A CA 1
ATOM 647 C C . ILE A 1 82 ? -10.571 -1.803 3.985 1.00 98.25 82 ILE A C 1
ATOM 649 O O . ILE A 1 82 ? -11.347 -2.152 3.100 1.00 98.25 82 ILE A O 1
ATOM 653 N N . MET A 1 83 ? -9.482 -2.513 4.302 1.00 98.06 83 MET A N 1
ATOM 654 C CA . MET A 1 83 ? -9.122 -3.758 3.609 1.00 98.06 83 MET A CA 1
ATOM 655 C C . MET A 1 83 ? -10.215 -4.825 3.752 1.00 98.06 83 MET A C 1
ATOM 657 O O . MET A 1 83 ? -10.584 -5.445 2.762 1.00 98.06 83 MET A O 1
ATOM 661 N N . ASN A 1 84 ? -10.783 -4.993 4.948 1.00 98.25 84 ASN A N 1
ATOM 662 C CA . ASN A 1 84 ? -11.849 -5.965 5.197 1.00 98.25 84 ASN A CA 1
ATOM 663 C C . ASN A 1 84 ? -13.154 -5.591 4.484 1.00 98.25 84 ASN A C 1
ATOM 665 O O . ASN A 1 84 ? -13.827 -6.463 3.948 1.00 98.25 84 ASN A O 1
ATOM 669 N N . LEU A 1 85 ? -13.516 -4.303 4.464 1.00 98.44 85 LEU A N 1
ATOM 670 C CA . LEU A 1 85 ? -14.692 -3.830 3.727 1.00 98.44 85 LEU A CA 1
ATOM 671 C C . LEU A 1 85 ? -14.538 -4.067 2.225 1.00 98.44 85 LEU A C 1
ATOM 673 O O . LEU A 1 85 ? -15.483 -4.511 1.580 1.00 98.44 85 LEU A O 1
ATOM 677 N N . TRP A 1 86 ? -13.347 -3.802 1.686 1.00 98.25 86 TRP A N 1
ATOM 678 C CA . TRP A 1 86 ? -13.036 -4.076 0.289 1.00 98.25 86 TRP A CA 1
ATOM 679 C C . TRP A 1 86 ? -13.106 -5.577 -0.009 1.00 98.25 86 TRP A C 1
ATOM 681 O O . TRP A 1 86 ? -13.769 -5.979 -0.961 1.00 98.25 86 TRP A O 1
ATOM 691 N N . TRP A 1 87 ? -12.492 -6.408 0.839 1.00 98.12 87 TRP A N 1
ATOM 692 C CA . TRP A 1 87 ? -12.501 -7.860 0.670 1.00 98.12 87 TRP A CA 1
ATOM 693 C C . TRP A 1 87 ? -13.920 -8.418 0.677 1.00 98.12 87 TRP A C 1
ATOM 695 O O . TRP A 1 87 ? -14.291 -9.160 -0.226 1.00 98.12 87 TRP A O 1
ATOM 705 N N . ARG A 1 88 ? -14.746 -7.990 1.635 1.00 98.00 88 ARG A N 1
ATOM 706 C CA . ARG A 1 88 ? -16.135 -8.437 1.711 1.00 98.00 88 ARG A CA 1
ATOM 707 C C . ARG A 1 88 ? -16.915 -8.065 0.452 1.00 98.00 88 ARG A C 1
ATOM 709 O O . ARG A 1 88 ? -17.554 -8.918 -0.143 1.00 98.00 88 ARG A O 1
ATOM 716 N N . MET A 1 89 ? -16.818 -6.806 0.026 1.00 98.00 89 MET A N 1
ATOM 717 C CA . MET A 1 89 ? -17.560 -6.291 -1.129 1.00 98.00 89 MET A CA 1
ATOM 718 C C . MET A 1 89 ? -17.168 -6.971 -2.446 1.00 98.00 89 MET A C 1
ATOM 720 O O . MET A 1 89 ? -18.021 -7.192 -3.302 1.00 98.00 89 MET A O 1
ATOM 724 N N . PHE A 1 90 ? -15.876 -7.238 -2.648 1.00 97.69 90 PHE A N 1
ATOM 725 C CA . PHE A 1 90 ? -15.385 -7.720 -3.937 1.00 97.69 90 PHE A CA 1
ATOM 726 C C . PHE A 1 90 ? -15.156 -9.221 -3.989 1.00 97.69 90 PHE A C 1
ATOM 728 O O . PHE A 1 90 ? -15.351 -9.787 -5.052 1.00 97.69 90 PHE A O 1
ATOM 735 N N . VAL A 1 91 ? -14.730 -9.848 -2.897 1.00 97.12 91 VAL A N 1
ATOM 736 C CA . VAL A 1 91 ? -14.376 -11.272 -2.875 1.00 97.12 91 VAL A CA 1
ATOM 737 C C . VAL A 1 91 ? -15.493 -12.100 -2.251 1.00 97.12 91 VAL A C 1
ATOM 739 O O . VAL A 1 91 ? -15.898 -13.090 -2.841 1.00 97.12 91 VAL A O 1
ATOM 742 N N . ASP A 1 92 ? -16.017 -11.705 -1.087 1.00 97.44 92 ASP A N 1
ATOM 743 C CA . ASP A 1 92 ? -17.010 -12.536 -0.386 1.00 97.44 92 ASP A CA 1
ATOM 744 C C . ASP A 1 92 ? -18.428 -12.391 -0.974 1.00 97.44 92 ASP A C 1
ATOM 746 O O . ASP A 1 92 ? -19.191 -13.352 -0.999 1.00 97.44 92 ASP A O 1
ATOM 750 N N . GLU A 1 93 ? -18.807 -11.187 -1.419 1.00 98.00 93 GLU A N 1
ATOM 751 C CA . GLU A 1 93 ? -20.156 -10.870 -1.921 1.00 98.00 93 GLU A CA 1
ATOM 752 C C . GLU A 1 93 ? -20.335 -11.149 -3.430 1.00 98.00 93 GLU A C 1
ATOM 754 O O . GLU A 1 93 ? -21.442 -10.993 -3.951 1.00 98.00 93 GLU A O 1
ATOM 759 N N . ARG A 1 94 ? -19.278 -11.557 -4.148 1.00 97.38 94 ARG A N 1
ATOM 760 C CA . ARG A 1 94 ? -19.310 -11.825 -5.596 1.00 97.38 94 ARG A CA 1
ATOM 761 C C . ARG A 1 94 ? -18.804 -13.224 -5.924 1.00 97.38 94 ARG A C 1
ATOM 763 O O . ARG A 1 94 ? -17.734 -13.619 -5.484 1.00 97.38 94 ARG A O 1
ATOM 770 N N . ASP A 1 95 ? -19.514 -13.916 -6.810 1.00 96.69 95 ASP A N 1
ATOM 771 C CA . ASP A 1 95 ? -19.164 -15.284 -7.220 1.00 96.69 95 ASP A CA 1
ATOM 772 C C . ASP A 1 95 ? -18.060 -15.354 -8.297 1.00 96.69 95 ASP A C 1
ATOM 774 O O . ASP A 1 95 ? -17.590 -16.440 -8.636 1.00 96.69 95 ASP A O 1
ATOM 778 N N . ASP A 1 96 ? -17.658 -14.214 -8.872 1.00 97.38 96 ASP A N 1
ATOM 779 C CA . ASP A 1 96 ? -16.740 -14.124 -10.016 1.00 97.38 96 ASP A CA 1
ATOM 780 C C . ASP A 1 96 ? -15.327 -13.627 -9.661 1.00 97.38 96 ASP A C 1
ATOM 782 O O . ASP A 1 96 ? -14.507 -13.393 -10.552 1.00 97.38 96 ASP A O 1
ATOM 786 N N . ILE A 1 97 ? -15.020 -13.472 -8.371 1.00 97.12 97 ILE A N 1
ATOM 787 C CA . ILE A 1 97 ? -13.730 -12.977 -7.881 1.00 97.12 97 ILE A CA 1
ATOM 788 C C . ILE A 1 97 ? -13.163 -13.946 -6.844 1.00 97.12 97 ILE A C 1
ATOM 790 O O . ILE A 1 97 ? -13.843 -14.358 -5.913 1.00 97.12 97 ILE A O 1
ATOM 794 N N . TYR A 1 98 ? -11.875 -14.271 -6.978 1.00 96.00 98 TYR A N 1
ATOM 795 C CA . TYR A 1 98 ? -11.177 -15.191 -6.083 1.00 96.00 98 TYR A CA 1
ATOM 796 C C . TYR A 1 98 ? -9.972 -14.518 -5.431 1.00 96.00 98 TYR A C 1
ATOM 798 O O . TYR A 1 98 ? -9.160 -13.875 -6.099 1.00 96.00 98 TYR A O 1
ATOM 806 N N . GLY A 1 99 ? -9.841 -14.700 -4.119 1.00 95.50 99 GLY A N 1
ATOM 807 C CA . GLY A 1 99 ? -8.686 -14.240 -3.359 1.00 95.50 99 GLY A CA 1
ATOM 808 C C . GLY A 1 99 ? -7.435 -15.066 -3.663 1.00 95.50 99 GLY A C 1
ATOM 809 O O . GLY A 1 99 ? -7.463 -16.293 -3.589 1.00 95.50 99 GLY A O 1
ATOM 810 N N . VAL A 1 100 ? -6.324 -14.39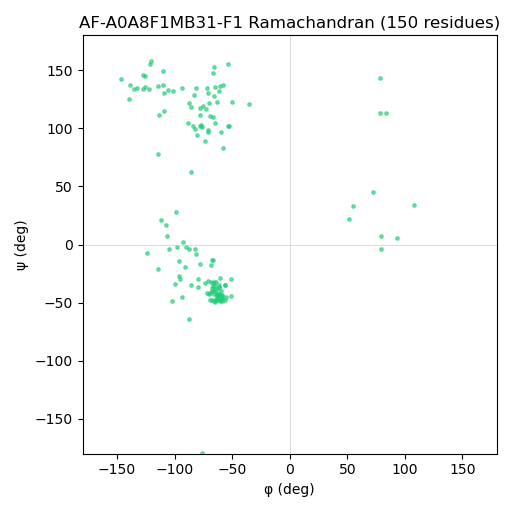2 -3.964 1.00 95.69 100 VAL A N 1
ATOM 811 C CA . VAL A 1 100 ? -5.004 -15.006 -4.162 1.00 95.69 100 VAL A CA 1
ATOM 812 C C . VAL A 1 100 ? -3.963 -14.174 -3.420 1.00 95.69 100 VAL A C 1
ATOM 814 O O . VAL A 1 100 ? -3.952 -12.951 -3.550 1.00 95.69 100 VAL A O 1
ATOM 817 N N . ASP A 1 101 ? -3.080 -14.834 -2.672 1.00 95.62 101 ASP A N 1
ATOM 818 C CA . ASP A 1 101 ? -1.902 -14.212 -2.063 1.00 95.62 101 ASP A CA 1
ATOM 819 C C . ASP A 1 101 ? -0.641 -14.713 -2.780 1.00 95.62 101 ASP A C 1
ATOM 821 O O . ASP A 1 101 ? -0.348 -15.911 -2.792 1.00 95.62 101 ASP A O 1
ATOM 825 N N . ALA A 1 102 ? 0.064 -13.801 -3.448 1.00 95.00 102 ALA A N 1
ATOM 826 C CA . ALA A 1 102 ? 1.219 -14.107 -4.283 1.00 95.00 102 ALA A CA 1
ATOM 827 C C . ALA A 1 102 ? 2.513 -13.591 -3.643 1.00 95.00 102 ALA A C 1
ATOM 829 O O . ALA A 1 102 ? 2.541 -12.562 -2.971 1.00 95.00 102 ALA A O 1
ATOM 830 N N . ALA A 1 103 ? 3.622 -14.285 -3.901 1.00 95.31 103 ALA A N 1
ATOM 831 C CA . ALA A 1 103 ? 4.924 -13.876 -3.391 1.00 95.31 103 ALA A CA 1
ATOM 832 C C . ALA A 1 103 ? 5.376 -12.530 -3.990 1.00 95.31 103 ALA A C 1
ATOM 834 O O . ALA A 1 103 ? 5.319 -12.328 -5.202 1.00 95.31 103 ALA A O 1
ATOM 835 N N . ILE A 1 104 ? 5.907 -11.644 -3.139 1.00 94.25 104 ILE A N 1
ATOM 836 C CA . ILE A 1 104 ? 6.457 -10.339 -3.550 1.00 94.25 104 ILE A CA 1
ATOM 8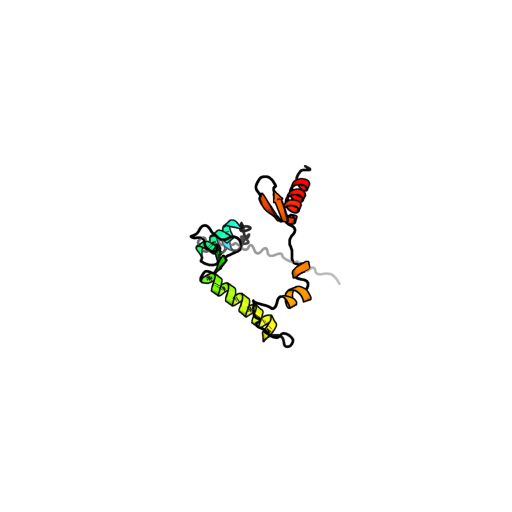37 C C . ILE A 1 104 ? 7.699 -10.518 -4.439 1.00 94.25 104 ILE A C 1
ATOM 839 O O . ILE A 1 104 ? 7.899 -9.783 -5.405 1.00 94.25 104 ILE A O 1
ATOM 843 N N . LEU A 1 105 ? 8.547 -11.502 -4.123 1.00 94.56 105 LEU A N 1
ATOM 844 C CA . LEU A 1 105 ? 9.729 -11.817 -4.923 1.00 94.56 105 LEU A CA 1
ATOM 845 C C . LEU A 1 105 ? 9.351 -12.768 -6.059 1.00 94.56 105 LEU A C 1
ATOM 847 O O . LEU A 1 105 ? 8.923 -13.897 -5.824 1.00 94.56 105 LEU A O 1
ATOM 851 N N . MET A 1 106 ? 9.551 -12.313 -7.295 1.00 93.75 106 MET A N 1
ATOM 852 C CA . MET A 1 106 ? 9.178 -13.042 -8.507 1.00 93.75 106 MET A CA 1
ATOM 853 C C . MET A 1 106 ? 10.387 -13.308 -9.407 1.00 93.75 106 MET A C 1
ATOM 855 O O . MET A 1 106 ? 11.374 -12.570 -9.398 1.00 93.75 106 MET A O 1
ATOM 859 N N . ASN A 1 107 ? 10.292 -14.350 -10.236 1.00 95.94 107 ASN A N 1
ATOM 860 C CA . ASN A 1 107 ? 11.300 -14.641 -11.254 1.00 95.94 107 ASN A CA 1
ATOM 861 C C . ASN A 1 107 ? 11.402 -13.471 -12.263 1.00 95.94 107 ASN A C 1
ATOM 863 O O . ASN A 1 107 ? 10.367 -13.071 -12.804 1.00 95.94 107 ASN A O 1
ATOM 867 N N . PRO A 1 108 ? 12.611 -12.975 -12.605 1.00 94.19 108 PRO A N 1
ATOM 868 C CA . PRO A 1 108 ? 12.806 -11.870 -13.551 1.00 94.19 108 PRO A CA 1
ATOM 869 C C . PRO A 1 108 ? 12.089 -12.017 -14.898 1.00 94.19 108 PRO A C 1
ATOM 871 O O . PRO A 1 108 ? 11.678 -11.025 -15.502 1.00 94.19 108 PRO A O 1
ATOM 874 N N . LYS A 1 109 ? 11.891 -13.255 -15.367 1.00 95.88 109 LYS A N 1
ATOM 875 C CA . LYS A 1 109 ? 11.166 -13.528 -16.615 1.00 95.88 109 LYS A CA 1
ATOM 876 C C . LYS A 1 109 ? 9.717 -13.029 -16.582 1.00 95.88 109 LYS A C 1
ATOM 878 O O . LYS A 1 109 ? 9.205 -12.665 -17.633 1.00 95.88 109 LYS A O 1
ATOM 883 N N . VAL A 1 110 ? 9.081 -12.964 -15.409 1.00 95.12 110 VAL A N 1
ATOM 884 C CA . VAL A 1 110 ? 7.705 -12.461 -15.252 1.00 95.12 110 VAL A CA 1
ATOM 885 C C . VAL A 1 110 ? 7.635 -10.953 -15.509 1.00 95.12 110 VAL A C 1
ATOM 887 O O . VAL A 1 110 ? 6.756 -10.483 -16.233 1.00 95.12 110 VAL A O 1
ATOM 890 N N . TRP A 1 111 ? 8.608 -10.194 -15.005 1.00 94.00 111 TRP A N 1
ATOM 891 C CA . TRP A 1 111 ? 8.701 -8.750 -15.249 1.00 94.00 111 TRP A CA 1
ATOM 892 C C . TRP A 1 111 ? 8.987 -8.439 -16.718 1.00 94.00 111 TRP A C 1
ATOM 894 O O . TRP A 1 111 ? 8.450 -7.479 -17.262 1.00 94.00 111 TRP A O 1
ATOM 904 N N . LYS A 1 112 ? 9.790 -9.283 -17.381 1.00 94.06 112 LYS A N 1
ATOM 905 C CA . LYS A 1 112 ? 10.048 -9.153 -18.819 1.00 94.06 112 LYS A CA 1
ATOM 906 C C . LYS A 1 112 ? 8.807 -9.482 -19.649 1.00 94.06 112 LYS A C 1
ATOM 908 O O . LYS A 1 112 ? 8.448 -8.719 -20.534 1.00 94.06 112 LYS A O 1
ATOM 913 N N . ALA A 1 113 ? 8.137 -10.594 -19.354 1.00 95.06 113 ALA A N 1
ATOM 914 C CA . ALA A 1 113 ? 6.944 -11.014 -20.088 1.00 95.06 113 ALA A CA 1
ATOM 915 C C . ALA A 1 113 ? 5.769 -10.032 -19.939 1.00 95.06 113 ALA A C 1
ATOM 917 O O . ALA A 1 113 ? 5.000 -9.864 -20.877 1.00 95.06 113 ALA A O 1
ATOM 918 N N . SER A 1 114 ? 5.644 -9.362 -18.790 1.00 94.94 114 SER A N 1
ATOM 919 C CA . SER A 1 114 ? 4.630 -8.319 -18.573 1.00 94.94 114 SER A CA 1
ATOM 920 C C . SER A 1 114 ? 5.020 -6.941 -19.127 1.00 94.94 114 SER A C 1
ATOM 922 O O . SER A 1 114 ? 4.218 -6.017 -19.038 1.00 94.94 114 SER A O 1
ATOM 924 N N . GLY A 1 115 ? 6.234 -6.779 -19.668 1.00 93.69 115 GLY A N 1
ATOM 925 C CA . GLY A 1 115 ? 6.736 -5.512 -20.212 1.00 93.69 115 GLY A CA 1
ATOM 926 C C . GLY A 1 115 ? 7.244 -4.505 -19.172 1.00 93.69 115 GLY A C 1
ATOM 927 O O . GLY A 1 115 ? 7.811 -3.486 -19.554 1.00 93.69 115 GLY A O 1
ATOM 928 N N . HIS A 1 116 ? 7.131 -4.792 -17.868 1.00 93.94 116 HIS A N 1
ATOM 929 C CA . HIS A 1 116 ? 7.545 -3.872 -16.798 1.00 93.94 116 HIS A CA 1
ATOM 930 C C . HIS A 1 116 ? 9.014 -3.451 -16.902 1.00 93.94 116 HIS A C 1
ATOM 932 O O . HIS A 1 116 ? 9.336 -2.308 -16.598 1.00 93.94 116 HIS A O 1
ATOM 938 N N . VAL A 1 117 ? 9.897 -4.350 -17.348 1.00 91.25 117 VAL A N 1
ATOM 939 C CA . VAL A 1 117 ? 11.331 -4.045 -17.510 1.00 91.25 117 VAL A CA 1
ATOM 940 C C . VAL A 1 117 ? 11.565 -2.917 -18.518 1.00 91.25 117 VAL A C 1
ATOM 942 O O . VAL A 1 117 ? 12.459 -2.103 -18.311 1.00 91.25 117 VAL A O 1
ATOM 945 N N . ASP A 1 118 ? 10.762 -2.859 -19.579 1.00 89.38 118 ASP A N 1
ATOM 946 C CA . ASP A 1 118 ? 10.976 -1.931 -20.689 1.00 89.38 118 ASP A CA 1
ATOM 947 C C . ASP A 1 118 ? 10.154 -0.641 -20.534 1.00 89.38 118 ASP A C 1
ATOM 949 O O . ASP A 1 118 ? 10.573 0.414 -21.007 1.00 89.38 118 ASP A O 1
ATOM 953 N N . THR A 1 119 ? 8.987 -0.702 -19.875 1.00 90.75 119 THR A N 1
ATOM 954 C CA . THR A 1 119 ? 8.023 0.414 -19.857 1.00 90.75 119 THR A CA 1
ATOM 955 C C . THR A 1 119 ? 7.803 1.064 -18.495 1.00 90.75 119 THR A C 1
ATOM 957 O O . THR A 1 119 ? 7.308 2.187 -18.450 1.00 90.75 119 THR A O 1
ATOM 960 N N . PHE A 1 120 ? 8.113 0.397 -17.378 1.00 92.12 120 PHE A N 1
ATOM 961 C CA . PHE A 1 120 ? 7.847 0.936 -16.037 1.00 92.12 120 PHE A CA 1
ATOM 962 C C . PHE A 1 120 ? 8.994 1.842 -15.566 1.00 92.12 120 PHE A C 1
ATOM 964 O O . PHE A 1 120 ? 9.698 1.548 -14.600 1.00 92.12 120 PHE A O 1
ATOM 971 N N . VAL A 1 121 ? 9.208 2.937 -16.298 1.00 86.75 121 VAL A N 1
ATOM 972 C CA . VAL A 1 121 ? 10.246 3.935 -16.022 1.00 86.75 121 VAL A CA 1
ATOM 973 C C . VAL A 1 121 ? 9.668 5.345 -16.090 1.00 86.75 121 VAL A C 1
ATOM 975 O O . VAL A 1 121 ? 8.951 5.691 -17.027 1.00 86.75 121 VAL A O 1
ATOM 978 N N . ASP A 1 122 ? 10.013 6.174 -15.108 1.00 86.38 122 ASP A N 1
ATOM 979 C CA . ASP A 1 122 ? 9.685 7.599 -15.115 1.00 86.38 122 ASP A CA 1
ATOM 980 C C . ASP A 1 122 ? 10.857 8.398 -15.721 1.00 86.38 122 ASP A C 1
ATOM 982 O O . ASP A 1 122 ? 12.011 8.164 -15.343 1.00 86.38 122 ASP A O 1
ATOM 986 N N . PRO A 1 123 ? 10.614 9.363 -16.632 1.00 83.88 123 PRO A N 1
ATOM 987 C CA . PRO A 1 123 ? 11.676 10.198 -17.181 1.00 83.88 123 PRO A CA 1
ATOM 988 C C . PRO A 1 123 ? 12.284 11.085 -16.086 1.00 83.88 123 PRO A C 1
ATOM 990 O O . PRO A 1 123 ? 11.578 11.809 -15.375 1.00 83.88 123 PRO A O 1
ATOM 993 N N . LEU A 1 124 ? 13.610 11.035 -15.961 1.00 84.81 124 LEU A N 1
ATOM 994 C CA . LEU A 1 124 ? 14.386 11.801 -14.990 1.00 84.81 124 LEU A CA 1
ATOM 995 C C . LEU A 1 124 ? 15.288 12.808 -15.708 1.00 84.81 124 LEU A C 1
ATOM 997 O O . LEU A 1 124 ? 15.948 12.480 -16.690 1.00 84.81 124 LEU A O 1
ATOM 1001 N N . CYS A 1 125 ? 15.338 14.027 -15.178 1.00 82.75 125 CYS A N 1
ATOM 1002 C CA . CYS A 1 125 ? 16.271 15.074 -15.578 1.00 82.75 125 CYS A CA 1
ATOM 1003 C C . CYS A 1 125 ? 17.282 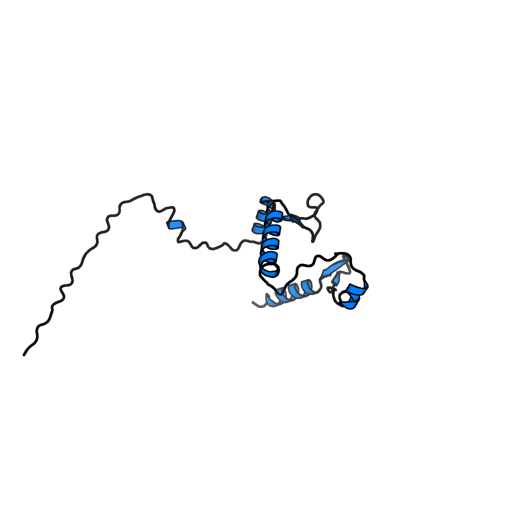15.283 -14.445 1.00 82.75 125 CYS A C 1
ATOM 1005 O O . CYS A 1 125 ? 16.898 15.300 -13.274 1.00 82.75 125 CYS A O 1
ATOM 1007 N N . GLU A 1 126 ? 18.562 15.431 -14.780 1.00 85.00 126 GLU A N 1
ATOM 1008 C CA . GLU A 1 126 ? 19.629 15.704 -13.816 1.00 85.00 126 GLU A CA 1
ATOM 1009 C C . GLU A 1 126 ? 20.125 17.142 -13.981 1.00 85.00 126 GLU A C 1
ATOM 1011 O O . GLU A 1 126 ? 20.438 17.581 -15.087 1.00 85.00 126 GLU A O 1
ATOM 1016 N N . ASP A 1 127 ? 20.202 17.877 -12.873 1.00 84.69 127 ASP A N 1
ATOM 1017 C CA . ASP A 1 127 ? 20.897 19.160 -12.833 1.00 84.69 127 ASP A CA 1
ATOM 1018 C C . ASP A 1 127 ? 22.409 18.910 -12.885 1.00 84.69 127 ASP A C 1
ATOM 1020 O O . ASP A 1 127 ? 22.976 18.320 -11.968 1.00 84.69 127 ASP A O 1
ATOM 1024 N N . THR A 1 128 ? 23.071 19.380 -13.940 1.00 85.19 128 THR A N 1
ATOM 1025 C CA . THR A 1 128 ? 24.509 19.181 -14.168 1.00 85.19 128 THR A CA 1
ATOM 1026 C C . THR A 1 128 ? 25.408 19.900 -13.160 1.00 85.19 128 THR A C 1
ATOM 1028 O O . THR A 1 128 ? 26.604 19.631 -13.133 1.00 85.19 128 THR A O 1
ATOM 1031 N N . VAL A 1 129 ? 24.871 20.830 -12.363 1.00 84.62 129 VAL A N 1
ATOM 1032 C CA . VAL A 1 129 ? 25.630 21.573 -11.342 1.00 84.62 129 VAL A CA 1
ATOM 1033 C C . VAL A 1 129 ? 25.525 20.896 -9.978 1.00 84.62 129 VAL A C 1
ATOM 1035 O O . VAL A 1 129 ? 26.523 20.735 -9.282 1.00 84.62 129 VAL A O 1
ATOM 1038 N N . ASN A 1 130 ? 24.312 20.493 -9.592 1.00 81.94 130 ASN A N 1
ATOM 1039 C CA . ASN A 1 130 ? 24.034 19.955 -8.257 1.00 81.94 130 ASN A CA 1
ATOM 1040 C C . ASN A 1 130 ? 23.850 18.429 -8.228 1.00 81.94 130 ASN A C 1
ATOM 1042 O O . ASN A 1 130 ? 23.615 17.874 -7.154 1.00 81.94 130 ASN A O 1
ATOM 1046 N N . HIS A 1 131 ? 23.882 17.764 -9.389 1.00 81.88 131 HIS A N 1
ATOM 1047 C CA . HIS A 1 131 ? 23.631 16.328 -9.586 1.00 81.88 131 HIS A CA 1
ATOM 1048 C C . HIS A 1 131 ? 22.319 15.823 -8.970 1.00 81.88 131 HIS A C 1
ATOM 1050 O O . HIS A 1 131 ? 22.142 14.637 -8.682 1.00 81.88 131 HIS A O 1
ATOM 1056 N N . ARG A 1 132 ? 21.365 16.733 -8.750 1.00 83.31 132 ARG A N 1
ATOM 1057 C CA . ARG A 1 132 ? 20.038 16.388 -8.247 1.00 83.31 132 ARG A CA 1
ATOM 1058 C C . ARG A 1 132 ? 19.186 15.905 -9.404 1.00 83.31 132 ARG A C 1
ATOM 1060 O O . ARG A 1 132 ? 19.162 16.523 -10.467 1.00 83.31 132 ARG A O 1
ATOM 1067 N N . ARG A 1 133 ? 18.475 14.806 -9.168 1.00 84.00 133 ARG A N 1
ATOM 1068 C CA . ARG A 1 133 ? 17.578 14.193 -10.144 1.00 84.00 133 ARG A CA 1
ATOM 1069 C C . ARG A 1 133 ? 16.141 14.565 -9.832 1.00 84.00 133 ARG A C 1
ATOM 1071 O O . ARG A 1 133 ? 15.694 14.434 -8.695 1.00 84.00 133 ARG A O 1
ATOM 1078 N N . TYR A 1 134 ? 15.431 14.996 -10.860 1.00 83.31 134 TYR A N 1
ATOM 1079 C CA . TYR A 1 134 ? 14.047 15.428 -10.787 1.00 83.31 134 TYR A CA 1
ATOM 1080 C C . TYR A 1 134 ? 13.219 14.654 -11.799 1.00 83.31 134 TYR A C 1
ATOM 1082 O O . TYR A 1 134 ? 13.682 14.361 -12.903 1.00 83.31 134 TYR A O 1
ATOM 1090 N N . ARG A 1 135 ? 11.972 14.350 -11.443 1.00 85.25 135 ARG A N 1
ATOM 1091 C CA . ARG A 1 135 ? 11.031 13.761 -12.393 1.00 85.25 135 ARG A CA 1
ATOM 1092 C C . ARG A 1 135 ? 10.644 14.814 -13.426 1.00 85.25 135 ARG A C 1
ATOM 1094 O O . ARG A 1 135 ? 10.190 15.903 -13.072 1.00 85.25 135 ARG A O 1
ATOM 1101 N N . THR A 1 136 ? 10.897 14.525 -14.699 1.00 80.19 136 THR A N 1
ATOM 1102 C CA . THR A 1 136 ? 10.798 15.522 -15.775 1.00 80.19 136 THR A CA 1
ATOM 1103 C C . THR A 1 136 ? 9.360 15.992 -15.989 1.00 80.19 136 THR A C 1
ATOM 1105 O O . THR A 1 136 ? 9.127 17.160 -16.291 1.00 80.19 136 THR A O 1
ATOM 1108 N N . ASP A 1 137 ? 8.383 15.115 -15.774 1.00 78.38 137 ASP A N 1
ATOM 1109 C CA . ASP A 1 137 ? 6.959 15.426 -15.898 1.00 78.38 137 ASP A CA 1
ATOM 1110 C C . ASP A 1 137 ? 6.478 16.452 -14.855 1.00 78.38 137 ASP A C 1
ATOM 1112 O O . ASP A 1 137 ? 5.652 17.301 -15.183 1.00 78.38 137 ASP A O 1
ATOM 1116 N N . HIS A 1 138 ? 7.012 16.422 -13.630 1.00 77.12 138 HIS A N 1
ATOM 1117 C CA . HIS A 1 138 ? 6.696 17.411 -12.594 1.00 77.12 138 HIS A CA 1
ATOM 1118 C C . HIS A 1 138 ? 7.238 18.788 -12.975 1.00 77.12 138 HIS A C 1
ATOM 1120 O O . HIS A 1 138 ? 6.493 19.761 -12.999 1.00 77.12 138 HIS A O 1
ATOM 1126 N N . MET A 1 139 ? 8.503 18.853 -13.401 1.00 70.44 139 MET A N 1
ATOM 1127 C CA . MET A 1 139 ? 9.116 20.119 -13.815 1.00 70.44 139 MET A CA 1
ATOM 1128 C C . MET A 1 139 ? 8.402 20.770 -15.008 1.00 70.44 139 MET A C 1
ATOM 1130 O O . MET A 1 139 ? 8.357 21.996 -15.110 1.00 70.44 139 MET A O 1
ATOM 1134 N N . LEU A 1 140 ? 7.888 19.966 -15.943 1.00 72.38 140 LEU A N 1
ATOM 1135 C CA . LEU A 1 140 ? 7.134 20.471 -17.090 1.00 72.38 140 LEU A CA 1
ATOM 1136 C C . LEU A 1 140 ? 5.750 20.984 -16.675 1.00 72.38 140 LEU A C 1
ATOM 1138 O O . LEU A 1 140 ? 5.351 22.049 -17.143 1.00 72.38 140 LEU A O 1
ATOM 1142 N N . LYS A 1 141 ? 5.046 20.273 -15.786 1.00 68.75 141 LYS A N 1
ATOM 1143 C CA . LYS A 1 141 ? 3.742 20.706 -15.258 1.00 68.75 141 LYS A CA 1
ATOM 1144 C C . LYS A 1 141 ? 3.848 22.031 -14.508 1.00 68.75 141 LYS A C 1
ATOM 1146 O O . LYS A 1 141 ? 3.117 22.958 -14.844 1.00 68.75 141 LYS A O 1
ATOM 1151 N N . ASP A 1 142 ? 4.828 22.164 -13.617 1.00 64.44 142 ASP A N 1
ATOM 1152 C CA . ASP A 1 142 ? 5.039 23.392 -12.842 1.00 64.44 142 ASP A CA 1
ATOM 1153 C C . ASP A 1 142 ? 5.299 24.603 -13.761 1.00 64.44 142 ASP A C 1
ATOM 1155 O O . ASP A 1 142 ? 4.761 25.692 -13.558 1.00 64.44 142 ASP A O 1
ATOM 1159 N N . LYS A 1 143 ? 6.077 24.421 -14.840 1.00 60.41 143 LYS A N 1
ATOM 1160 C CA . LYS A 1 143 ? 6.336 25.486 -15.826 1.00 60.41 143 LYS A CA 1
ATOM 1161 C C . LYS A 1 143 ? 5.096 25.880 -16.628 1.00 60.41 143 LYS A C 1
ATOM 1163 O O . LYS A 1 143 ? 4.937 27.059 -16.939 1.00 60.41 143 LYS A O 1
ATOM 1168 N N . VAL A 1 144 ? 4.238 24.923 -16.981 1.00 59.22 144 VAL A N 1
ATOM 1169 C CA . VAL A 1 144 ? 2.999 25.192 -17.729 1.00 59.22 144 VAL A CA 1
ATOM 1170 C C . VAL A 1 144 ? 1.986 25.931 -16.853 1.00 59.22 144 VAL A C 1
ATOM 1172 O O . VAL A 1 144 ? 1.399 26.913 -17.308 1.00 59.22 144 VAL A O 1
ATOM 1175 N N . GLU A 1 145 ? 1.833 25.536 -15.588 1.00 54.50 145 GLU A N 1
ATOM 1176 C CA . GLU A 1 145 ? 0.940 26.220 -14.645 1.00 54.50 145 GLU A CA 1
ATOM 1177 C C . GLU A 1 145 ? 1.398 27.666 -14.386 1.00 54.50 145 GLU A C 1
ATOM 1179 O O . GLU A 1 145 ? 0.592 28.595 -14.485 1.00 54.50 145 GLU A O 1
ATOM 1184 N N . HIS A 1 146 ? 2.703 27.896 -14.201 1.00 50.44 146 HIS A N 1
ATOM 1185 C CA . HIS A 1 146 ? 3.253 29.246 -14.041 1.00 50.44 146 HIS A CA 1
ATOM 1186 C C . HIS A 1 146 ? 3.192 30.109 -15.313 1.00 50.44 146 HIS A C 1
ATOM 1188 O O . HIS A 1 146 ? 2.999 31.319 -15.211 1.00 50.44 146 HIS A O 1
ATOM 1194 N N . ALA A 1 147 ? 3.303 29.521 -16.508 1.00 51.06 147 ALA A N 1
ATOM 1195 C CA . ALA A 1 147 ? 3.153 30.258 -17.766 1.00 51.06 147 ALA A CA 1
ATOM 1196 C C . ALA A 1 147 ? 1.697 30.689 -18.026 1.00 51.06 147 ALA A C 1
ATOM 1198 O O . ALA A 1 147 ? 1.457 31.747 -18.604 1.00 51.06 147 ALA A O 1
ATOM 1199 N N . SER A 1 148 ? 0.721 29.900 -17.568 1.00 45.06 148 SER A N 1
ATOM 1200 C CA . SER A 1 148 ? -0.707 30.210 -17.718 1.00 45.06 148 SER A CA 1
ATOM 1201 C C . SER A 1 148 ? -1.232 31.260 -16.725 1.00 45.06 148 SER A C 1
ATOM 1203 O O . SER A 1 148 ? -2.281 31.853 -16.963 1.00 45.06 148 SER A O 1
ATOM 1205 N N . GLY A 1 149 ? -0.491 31.530 -15.643 1.00 45.44 149 GLY A N 1
ATOM 1206 C CA . GLY A 1 149 ? -0.839 32.521 -14.618 1.00 45.44 149 GLY A CA 1
ATOM 1207 C C . GLY A 1 149 ? -0.256 33.925 -14.827 1.00 45.44 149 GLY A C 1
ATOM 1208 O O . GLY A 1 149 ? -0.468 34.781 -13.975 1.00 45.44 149 GLY A O 1
ATOM 1209 N N . SER A 1 150 ? 0.479 34.177 -15.918 1.00 42.25 150 SER A N 1
ATOM 1210 C CA .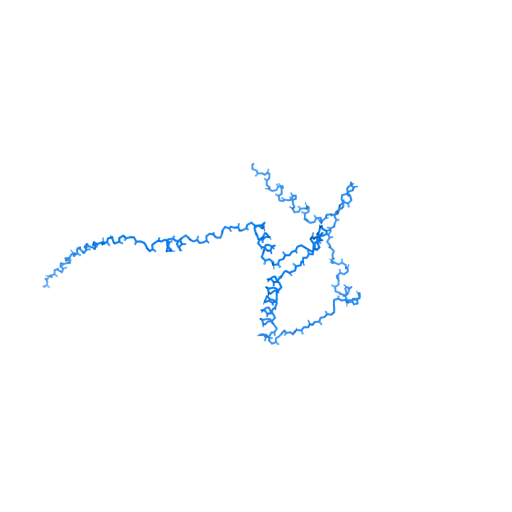 SER A 1 150 ? 1.174 35.457 -16.153 1.00 42.25 150 SER A CA 1
ATOM 1211 C C . SER A 1 150 ? 0.546 36.336 -17.246 1.00 42.25 150 SER A C 1
ATOM 1213 O O . SER A 1 150 ? 1.193 37.267 -17.720 1.00 42.25 150 SER A O 1
ATOM 1215 N N . ASN A 1 151 ? -0.705 36.064 -17.633 1.00 43.84 151 ASN A N 1
ATOM 1216 C CA . ASN A 1 151 ? -1.513 36.948 -18.476 1.00 43.84 151 ASN A CA 1
ATOM 1217 C C . ASN A 1 151 ? -2.717 37.467 -17.671 1.00 43.84 151 ASN A C 1
ATOM 1219 O O . ASN A 1 151 ? -3.834 36.969 -17.812 1.00 43.84 151 ASN A O 1
ATOM 1223 N N . ASN A 1 152 ? -2.464 38.447 -16.803 1.00 36.41 152 ASN A N 1
ATOM 1224 C CA . ASN A 1 152 ? -3.440 39.470 -16.426 1.00 36.41 152 ASN A CA 1
ATOM 1225 C C . ASN A 1 152 ? -2.708 40.748 -16.012 1.00 36.41 152 ASN A C 1
ATOM 1227 O O . ASN A 1 152 ? -1.904 40.664 -15.057 1.00 36.41 152 ASN A O 1
#

pLDDT: mean 76.02, std 22.87, range [31.73, 98.44]